Protein AF-A0A3R9Z3P9-F1 (afdb_monomer_lite)

pLDDT: mean 73.08, std 14.18, range [47.34, 92.75]

Secondary structure (DSSP, 8-state):
--HHHHHHHHHHHHHHHHHHHHHHH-TTS--S-HHHHHHHHHHHHHHHHHHHHHHHHHHHHHHT----------

Radius of gyration: 21.27 Å; chains: 1; bounding box: 51×18×68 Å

Sequence (74 aa):
MNETDLAASIERLMARVDYYLHCELDEEYDHDRPDTARRQLETALRQELLRASAVGIVSAISSTHPAIDGNEAA

Structure (mmCIF, N/CA/C/O backbone):
data_AF-A0A3R9Z3P9-F1
#
_entry.id   AF-A0A3R9Z3P9-F1
#
loop_
_atom_site.group_PDB
_atom_site.id
_atom_site.type_symbol
_atom_site.label_atom_id
_atom_site.label_alt_id
_atom_site.label_comp_id
_atom_site.label_asym_id
_atom_site.label_entity_id
_atom_site.label_seq_id
_atom_site.pdbx_PDB_ins_code
_atom_site.Cartn_x
_atom_site.Cartn_y
_atom_site.Cartn_z
_atom_site.occupancy
_atom_site.B_iso_or_equiv
_atom_site.auth_seq_id
_atom_site.auth_comp_id
_atom_site.auth_asym_id
_atom_site.auth_atom_id
_atom_site.pdbx_PDB_model_num
ATOM 1 N N . MET A 1 1 ? -12.612 1.933 14.751 1.00 65.12 1 MET A N 1
ATOM 2 C CA . MET A 1 1 ? -12.686 1.506 13.351 1.00 65.12 1 MET A CA 1
ATOM 3 C C . MET A 1 1 ? -13.985 0.770 13.259 1.00 65.12 1 MET A C 1
ATOM 5 O O . MET A 1 1 ? -14.126 -0.268 13.896 1.00 65.12 1 MET A O 1
ATOM 9 N N . ASN A 1 2 ? -14.963 1.396 12.625 1.00 78.00 2 ASN A N 1
ATOM 10 C CA . ASN A 1 2 ? -16.185 0.688 12.282 1.00 78.00 2 ASN A CA 1
ATOM 11 C C . ASN A 1 2 ? -15.913 -0.196 11.047 1.00 78.00 2 ASN A C 1
ATOM 13 O O . ASN A 1 2 ? -14.830 -0.153 10.457 1.00 78.00 2 ASN A O 1
ATOM 17 N N . GLU A 1 3 ? -16.882 -1.025 10.680 1.00 74.88 3 GLU A N 1
ATOM 18 C CA . GLU A 1 3 ? -16.764 -1.949 9.548 1.00 74.88 3 GLU A CA 1
ATOM 19 C C . GLU A 1 3 ? -16.511 -1.218 8.214 1.00 74.88 3 GLU A C 1
ATOM 21 O O . GLU A 1 3 ? -15.722 -1.674 7.388 1.00 74.88 3 GLU A O 1
ATOM 26 N N . THR A 1 4 ? -17.084 -0.024 8.050 1.00 79.38 4 THR A N 1
ATOM 27 C CA . THR A 1 4 ? -16.898 0.842 6.877 1.00 79.38 4 THR A CA 1
ATOM 28 C C . THR A 1 4 ? -15.469 1.384 6.769 1.00 79.38 4 THR A C 1
ATOM 30 O O . THR A 1 4 ? -14.883 1.384 5.686 1.00 79.38 4 THR A O 1
ATOM 33 N N . ASP A 1 5 ? -14.871 1.800 7.887 1.00 80.06 5 ASP A N 1
ATOM 34 C CA . ASP A 1 5 ? -13.479 2.253 7.947 1.00 80.06 5 ASP A CA 1
ATOM 35 C C . ASP A 1 5 ? -12.522 1.106 7.589 1.00 80.06 5 ASP A C 1
ATOM 37 O O . ASP A 1 5 ? -11.504 1.326 6.930 1.00 80.06 5 ASP A O 1
ATOM 41 N N . LEU A 1 6 ? -12.860 -0.123 8.002 1.00 79.25 6 LEU A N 1
ATOM 42 C CA . LEU A 1 6 ? -12.106 -1.333 7.676 1.00 79.25 6 LEU A CA 1
ATOM 43 C C . LEU A 1 6 ? -12.160 -1.674 6.195 1.00 79.25 6 LEU A C 1
ATOM 45 O O . LEU A 1 6 ? -11.103 -1.890 5.602 1.00 79.25 6 LEU A O 1
ATOM 49 N N . ALA A 1 7 ? -13.346 -1.652 5.592 1.00 84.19 7 ALA A N 1
ATOM 50 C CA . ALA A 1 7 ? -13.496 -1.850 4.156 1.00 84.19 7 ALA A CA 1
ATOM 51 C C . ALA A 1 7 ? -12.657 -0.832 3.363 1.00 84.19 7 ALA A C 1
ATOM 53 O O . ALA A 1 7 ? -11.852 -1.215 2.516 1.00 84.19 7 ALA A O 1
ATOM 54 N N . ALA A 1 8 ? -12.732 0.452 3.728 1.00 86.19 8 ALA A N 1
ATOM 55 C CA . ALA A 1 8 ? -11.963 1.502 3.066 1.00 86.19 8 ALA A CA 1
ATOM 56 C C . ALA A 1 8 ? -10.439 1.344 3.253 1.00 86.19 8 ALA A C 1
ATOM 58 O O . ALA A 1 8 ? -9.663 1.646 2.345 1.00 86.19 8 ALA A O 1
ATOM 59 N N . SER A 1 9 ? -9.976 0.890 4.425 1.00 80.44 9 SER A N 1
ATOM 60 C CA . SER A 1 9 ? -8.557 0.575 4.657 1.00 80.44 9 SER A CA 1
ATOM 61 C C . SER A 1 9 ? -8.076 -0.602 3.812 1.00 80.44 9 SER A C 1
ATOM 63 O O . SER A 1 9 ? -6.969 -0.545 3.274 1.00 80.44 9 SER A O 1
ATOM 65 N N . ILE A 1 10 ? -8.904 -1.638 3.656 1.00 86.38 10 ILE A N 1
ATOM 66 C CA . ILE A 1 10 ? -8.596 -2.792 2.806 1.00 86.38 10 ILE A CA 1
ATOM 67 C C . ILE A 1 10 ? -8.508 -2.360 1.341 1.00 86.38 10 ILE A C 1
ATOM 69 O O . ILE A 1 10 ? -7.519 -2.673 0.684 1.00 86.38 10 ILE A O 1
ATOM 73 N N . GLU A 1 11 ? -9.471 -1.587 0.839 1.00 90.69 11 GLU A N 1
ATOM 74 C CA . GLU A 1 11 ? -9.464 -1.090 -0.545 1.00 90.69 11 GLU A CA 1
ATOM 75 C C . GLU A 1 11 ? -8.202 -0.280 -0.869 1.00 90.69 11 GLU A C 1
ATOM 77 O O . GLU A 1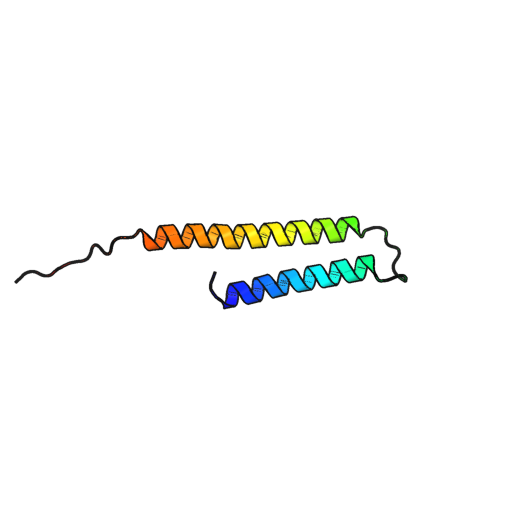 11 ? -7.545 -0.523 -1.884 1.00 90.69 11 GLU A O 1
ATOM 82 N N . ARG A 1 12 ? -7.800 0.638 0.023 1.00 89.25 12 ARG A N 1
ATOM 83 C CA . ARG A 1 12 ? -6.563 1.419 -0.150 1.00 89.25 12 ARG A CA 1
ATOM 84 C C . ARG A 1 12 ? -5.315 0.540 -0.187 1.00 89.25 12 ARG A C 1
ATOM 86 O O . ARG A 1 12 ? -4.392 0.831 -0.949 1.00 89.25 12 ARG A O 1
ATOM 93 N N . LEU A 1 13 ? -5.271 -0.515 0.628 1.00 90.38 13 LEU A N 1
ATOM 94 C CA . LEU A 1 13 ? -4.150 -1.452 0.635 1.00 90.38 13 LEU A CA 1
ATOM 95 C C . LEU A 1 13 ? -4.122 -2.281 -0.655 1.00 90.38 13 LEU A C 1
ATOM 97 O O . LEU A 1 13 ? -3.064 -2.410 -1.266 1.00 90.38 13 LEU A O 1
ATOM 101 N N . MET A 1 14 ? -5.278 -2.775 -1.100 1.00 91.31 14 MET A N 1
ATOM 102 C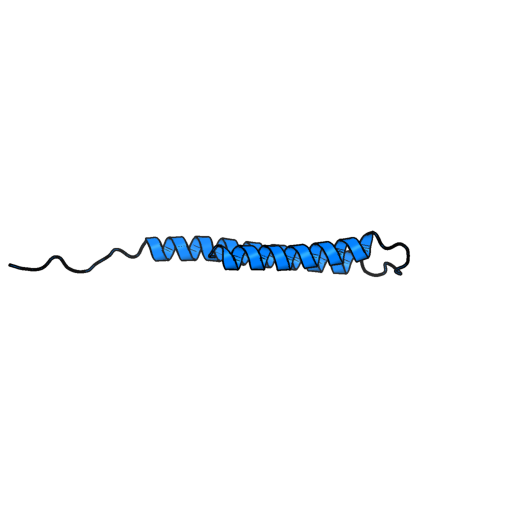 CA . MET A 1 14 ? -5.407 -3.569 -2.324 1.00 91.31 14 MET A CA 1
ATOM 103 C C . MET A 1 14 ? -4.989 -2.781 -3.569 1.00 91.31 14 MET A C 1
ATOM 105 O O . MET A 1 14 ? -4.236 -3.306 -4.382 1.00 91.31 14 MET A O 1
ATOM 109 N N . ALA A 1 15 ? -5.355 -1.500 -3.67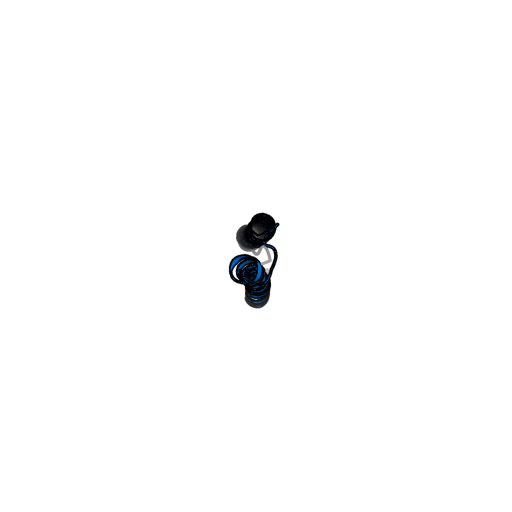3 1.00 90.31 15 ALA A N 1
ATOM 110 C CA . ALA A 1 15 ? -4.884 -0.631 -4.758 1.00 90.31 15 ALA A CA 1
ATOM 111 C C . ALA A 1 15 ? -3.350 -0.461 -4.765 1.00 90.31 15 ALA A C 1
ATOM 113 O O . ALA A 1 15 ? -2.725 -0.304 -5.813 1.00 90.31 15 ALA A O 1
ATOM 114 N N . ARG A 1 16 ? -2.713 -0.502 -3.587 1.00 87.56 16 ARG A N 1
ATOM 115 C CA . ARG A 1 16 ? -1.254 -0.394 -3.461 1.00 87.56 16 ARG A CA 1
ATOM 116 C C . ARG A 1 16 ? -0.536 -1.689 -3.825 1.00 87.56 16 ARG A C 1
ATOM 118 O O . ARG A 1 16 ? 0.567 -1.627 -4.364 1.00 87.56 16 ARG A O 1
ATOM 125 N N . VAL A 1 17 ? -1.155 -2.830 -3.526 1.00 89.62 17 VAL A N 1
ATOM 126 C CA . VAL A 1 17 ? -0.687 -4.156 -3.946 1.00 89.62 17 VAL A CA 1
ATOM 127 C C . VAL A 1 17 ? -0.765 -4.286 -5.461 1.00 89.62 17 VAL A C 1
ATOM 129 O O . VAL A 1 17 ? 0.214 -4.702 -6.068 1.00 89.62 17 VAL A O 1
ATOM 132 N N . ASP A 1 18 ? -1.877 -3.869 -6.064 1.00 87.50 18 ASP A N 1
ATOM 133 C CA . ASP A 1 18 ? -2.065 -3.884 -7.517 1.00 87.50 18 ASP A CA 1
ATOM 134 C C . ASP A 1 18 ? -0.978 -3.071 -8.236 1.00 87.50 18 ASP A C 1
ATOM 136 O O . ASP A 1 18 ? -0.271 -3.585 -9.098 1.00 87.50 18 ASP A O 1
ATOM 140 N N . TYR A 1 19 ? -0.727 -1.844 -7.768 1.00 84.69 19 TYR A N 1
ATOM 141 C CA . TYR A 1 19 ? 0.366 -1.013 -8.277 1.00 84.69 19 TYR A CA 1
ATOM 142 C C . TYR A 1 19 ? 1.746 -1.676 -8.130 1.00 84.69 19 TYR A C 1
ATOM 144 O O . TYR A 1 19 ? 2.570 -1.601 -9.036 1.00 84.69 19 TYR A O 1
ATOM 152 N N . TYR A 1 20 ? 2.016 -2.323 -6.991 1.00 84.94 20 TYR A N 1
ATOM 153 C CA . TYR A 1 20 ? 3.283 -3.024 -6.779 1.00 84.94 20 TYR A CA 1
ATOM 154 C C . TYR A 1 20 ? 3.453 -4.203 -7.743 1.00 84.94 20 TYR A C 1
ATOM 156 O O . TYR A 1 20 ? 4.509 -4.334 -8.354 1.00 84.94 20 TYR A O 1
ATOM 164 N N . LEU A 1 21 ? 2.413 -5.023 -7.908 1.00 84.69 21 LEU A N 1
ATOM 165 C CA . LEU A 1 21 ? 2.430 -6.159 -8.828 1.00 84.69 21 LEU A CA 1
ATOM 166 C C . LEU A 1 21 ? 2.591 -5.704 -10.277 1.00 84.69 21 LEU A C 1
ATOM 168 O O . LEU A 1 21 ? 3.369 -6.307 -11.007 1.00 84.69 21 LEU A O 1
ATOM 172 N N . HIS A 1 22 ? 1.931 -4.615 -10.670 1.00 83.38 22 HIS A N 1
ATOM 173 C CA . HIS A 1 22 ? 2.116 -4.017 -11.987 1.00 83.38 22 HIS A CA 1
ATOM 174 C C . HIS A 1 22 ? 3.578 -3.599 -12.218 1.00 83.38 22 HIS A C 1
ATOM 176 O O . HIS A 1 22 ? 4.142 -3.902 -13.259 1.00 83.38 22 HIS A O 1
ATOM 182 N N . CYS A 1 23 ? 4.241 -3.001 -11.220 1.00 77.50 23 CYS A N 1
ATOM 183 C CA . CYS A 1 23 ? 5.660 -2.645 -11.325 1.00 77.50 23 CYS A CA 1
ATOM 184 C C . CYS A 1 23 ? 6.630 -3.843 -11.372 1.00 77.50 23 CYS A C 1
ATOM 186 O O . CYS A 1 23 ? 7.761 -3.658 -11.814 1.00 77.50 23 CYS A O 1
ATOM 188 N N . GLU A 1 24 ? 6.247 -5.020 -10.87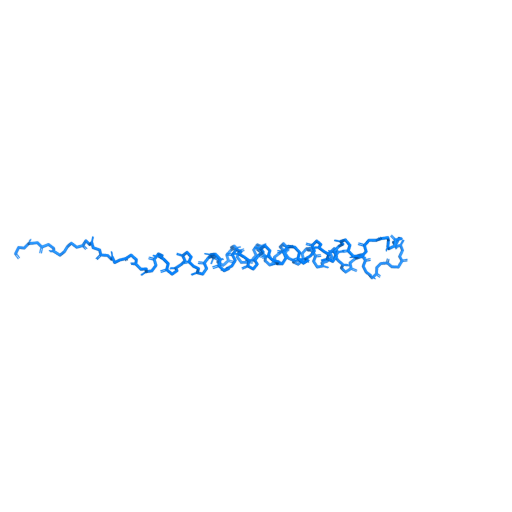0 1.00 77.12 24 GLU A N 1
ATOM 189 C CA . GLU A 1 24 ? 7.110 -6.217 -10.798 1.00 77.12 24 GLU A CA 1
ATOM 190 C C . GLU A 1 24 ? 6.879 -7.200 -11.952 1.00 77.12 24 GLU A C 1
ATOM 192 O O . GLU A 1 24 ? 7.793 -7.932 -12.317 1.00 77.12 24 GLU A O 1
ATOM 197 N N . LEU A 1 25 ? 5.658 -7.258 -12.490 1.00 77.62 25 LEU A N 1
ATOM 198 C CA . LEU A 1 25 ? 5.235 -8.290 -13.443 1.00 77.62 25 LEU A CA 1
ATOM 199 C C . LEU A 1 25 ? 5.096 -7.780 -14.882 1.00 77.62 25 LEU A C 1
ATOM 201 O O . LEU A 1 25 ? 4.911 -8.592 -15.785 1.00 77.62 25 LEU A O 1
ATOM 205 N N . ASP A 1 26 ? 5.143 -6.465 -15.100 1.00 75.31 26 ASP A N 1
ATOM 206 C CA . ASP A 1 26 ? 5.027 -5.883 -16.436 1.00 75.31 26 ASP A CA 1
ATOM 207 C C . ASP A 1 26 ? 6.395 -5.805 -17.130 1.00 75.31 26 ASP A C 1
ATOM 209 O O . ASP A 1 26 ? 7.151 -4.859 -16.927 1.00 75.31 26 ASP A O 1
ATOM 213 N N . GLU A 1 27 ? 6.696 -6.816 -17.951 1.00 61.91 27 GLU A N 1
ATOM 214 C CA . GLU A 1 27 ? 7.949 -6.953 -18.714 1.00 61.91 27 GLU A CA 1
ATOM 215 C C . GLU A 1 27 ? 8.181 -5.817 -19.735 1.00 61.91 27 GLU A C 1
ATOM 217 O O . GLU A 1 27 ? 9.286 -5.678 -20.262 1.00 61.91 27 GLU A O 1
ATOM 222 N N . GLU A 1 28 ? 7.156 -5.008 -20.032 1.00 67.75 28 GLU A N 1
ATOM 223 C CA . GLU A 1 28 ? 7.221 -3.889 -20.980 1.00 67.75 28 GLU A CA 1
ATOM 224 C C . GLU A 1 28 ? 7.660 -2.569 -20.308 1.00 67.75 28 GLU A C 1
ATOM 226 O O . GLU A 1 28 ? 7.976 -1.590 -20.992 1.00 67.75 28 GLU A O 1
ATOM 231 N N . TYR A 1 29 ? 7.726 -2.534 -18.971 1.00 64.19 29 TYR A N 1
ATOM 232 C CA . TYR A 1 29 ? 8.108 -1.359 -18.191 1.00 64.19 29 TYR A CA 1
ATOM 233 C C . TYR A 1 29 ? 9.600 -1.397 -17.826 1.00 64.19 29 TYR A C 1
ATOM 235 O O . TYR A 1 29 ? 10.090 -2.368 -17.258 1.00 64.19 29 TYR A O 1
ATOM 243 N N . ASP A 1 30 ? 10.342 -0.317 -18.095 1.00 60.75 30 ASP A N 1
ATOM 244 C CA . ASP A 1 30 ? 11.727 -0.191 -17.622 1.00 60.75 30 ASP A CA 1
ATOM 245 C C . ASP A 1 30 ? 11.706 -0.112 -16.082 1.00 60.75 30 ASP A C 1
ATOM 247 O O . ASP A 1 30 ? 11.307 0.902 -15.494 1.00 60.75 30 ASP A O 1
ATOM 251 N N . HIS A 1 31 ? 12.014 -1.240 -15.428 1.00 62.62 31 HIS A N 1
ATOM 252 C CA . HIS A 1 31 ? 11.826 -1.502 -13.996 1.00 62.62 31 HIS A CA 1
ATOM 253 C C . HIS A 1 31 ? 12.814 -0.735 -13.107 1.00 62.62 31 HIS A C 1
ATOM 255 O O . HIS A 1 31 ? 13.379 -1.274 -12.157 1.00 62.62 31 HIS A O 1
ATOM 261 N N . ASP A 1 32 ? 13.008 0.555 -13.347 1.00 57.47 32 ASP A N 1
ATOM 262 C CA . ASP A 1 32 ? 13.934 1.370 -12.570 1.00 57.47 32 ASP A CA 1
ATOM 263 C C . ASP A 1 32 ? 13.532 1.462 -11.082 1.00 57.47 32 ASP A C 1
ATOM 265 O O . ASP A 1 32 ? 14.323 1.930 -10.256 1.00 57.47 32 ASP A O 1
ATOM 269 N N . ARG A 1 33 ? 12.290 1.096 -10.695 1.00 65.81 33 ARG A N 1
ATOM 270 C CA . ARG A 1 33 ? 11.749 1.397 -9.350 1.00 65.81 33 ARG A CA 1
ATOM 271 C C . ARG A 1 33 ? 10.802 0.382 -8.662 1.00 65.81 33 ARG A C 1
ATOM 273 O O . ARG A 1 33 ? 9.971 0.850 -7.869 1.00 65.81 33 ARG A O 1
ATOM 280 N N . PRO A 1 34 ? 10.941 -0.953 -8.798 1.00 71.25 34 PRO A N 1
ATOM 281 C CA . PRO A 1 34 ? 10.203 -1.911 -7.957 1.00 71.25 34 PRO A CA 1
ATOM 282 C C . PRO A 1 34 ? 10.405 -1.631 -6.457 1.00 71.25 34 PRO A C 1
ATOM 284 O O . PRO A 1 34 ? 9.451 -1.573 -5.678 1.00 71.25 34 PRO A O 1
ATOM 287 N N . ASP A 1 35 ? 11.628 -1.267 -6.056 1.00 77.12 35 ASP A N 1
ATOM 288 C CA . ASP A 1 35 ? 11.957 -0.886 -4.676 1.00 77.12 35 ASP A CA 1
ATOM 289 C C . ASP A 1 35 ? 11.194 0.338 -4.157 1.00 77.12 35 ASP A C 1
ATOM 291 O O . ASP A 1 35 ? 10.970 0.483 -2.950 1.00 77.12 35 ASP A O 1
ATOM 295 N N . THR A 1 36 ? 10.819 1.260 -5.047 1.00 83.12 36 THR A N 1
ATOM 296 C CA . THR A 1 36 ? 10.035 2.440 -4.663 1.00 83.12 36 THR A CA 1
ATOM 297 C C . THR A 1 36 ? 8.585 2.049 -4.418 1.00 83.12 36 THR A C 1
ATOM 299 O O . THR A 1 36 ? 8.014 2.459 -3.406 1.00 83.12 36 THR A O 1
ATOM 302 N N . ALA A 1 37 ? 8.006 1.225 -5.296 1.00 82.56 37 ALA A N 1
ATOM 303 C CA . ALA A 1 37 ? 6.657 0.691 -5.125 1.00 82.56 37 ALA A CA 1
ATOM 304 C C . ALA A 1 37 ? 6.557 -0.169 -3.853 1.00 82.56 37 ALA A C 1
ATOM 306 O O . ALA A 1 37 ? 5.637 0.006 -3.051 1.00 82.56 37 ALA A O 1
ATOM 307 N N . ARG A 1 38 ? 7.575 -0.996 -3.587 1.00 84.12 38 ARG A N 1
ATOM 308 C CA . ARG A 1 38 ? 7.695 -1.794 -2.361 1.00 84.12 38 ARG A CA 1
ATOM 309 C C . ARG A 1 38 ? 7.713 -0.934 -1.097 1.00 84.12 38 ARG A C 1
ATOM 311 O O . ARG A 1 38 ? 6.908 -1.151 -0.193 1.00 84.12 38 ARG A O 1
ATOM 318 N N . ARG A 1 39 ? 8.585 0.082 -1.032 1.00 88.06 39 ARG A N 1
ATOM 319 C CA . ARG A 1 39 ? 8.662 1.009 0.119 1.00 88.06 39 ARG A CA 1
ATOM 320 C C . ARG A 1 39 ? 7.353 1.759 0.349 1.00 88.06 39 ARG A C 1
ATOM 322 O O . ARG A 1 39 ? 6.953 2.016 1.487 1.00 88.06 39 ARG A O 1
ATOM 329 N N . GLN A 1 40 ? 6.681 2.116 -0.736 1.00 87.31 40 GLN A N 1
ATOM 330 C CA . GLN A 1 40 ? 5.387 2.775 -0.703 1.00 87.31 40 GLN A CA 1
ATOM 331 C C . GLN A 1 40 ? 4.276 1.868 -0.147 1.00 87.31 40 GLN A C 1
ATOM 333 O O . GLN A 1 40 ? 3.482 2.327 0.678 1.00 87.31 40 GLN A O 1
ATOM 338 N N . LEU A 1 41 ? 4.243 0.593 -0.547 1.00 88.06 41 LEU A N 1
ATOM 339 C CA . LEU A 1 41 ? 3.334 -0.417 -0.002 1.00 88.06 41 LEU A CA 1
ATOM 340 C C . LEU A 1 41 ? 3.593 -0.664 1.488 1.00 88.06 41 LEU A C 1
ATOM 342 O O . LEU A 1 41 ? 2.667 -0.635 2.295 1.00 88.06 41 LEU A O 1
ATOM 346 N N . GLU A 1 42 ? 4.857 -0.825 1.872 1.00 90.38 42 GLU A N 1
ATOM 347 C CA . GLU A 1 42 ? 5.266 -1.034 3.263 1.00 90.38 42 GLU A CA 1
ATOM 348 C C . GLU A 1 42 ? 4.862 0.144 4.165 1.00 90.38 42 GLU A C 1
ATOM 350 O O . GLU A 1 42 ? 4.384 -0.044 5.286 1.00 90.38 42 GLU A O 1
ATOM 355 N N . THR A 1 43 ? 5.000 1.373 3.661 1.00 92.75 43 THR A N 1
ATOM 356 C CA . THR A 1 43 ? 4.571 2.586 4.371 1.00 92.75 43 THR A CA 1
ATOM 357 C C . THR A 1 43 ? 3.055 2.624 4.548 1.00 92.75 43 THR A C 1
ATOM 359 O O . THR A 1 43 ? 2.582 2.894 5.652 1.00 92.75 43 THR A O 1
ATOM 362 N N . ALA A 1 44 ? 2.294 2.320 3.492 1.00 88.44 44 ALA A N 1
ATOM 363 C CA . ALA A 1 44 ? 0.835 2.278 3.554 1.00 88.44 44 ALA A CA 1
ATOM 364 C C . ALA A 1 44 ? 0.346 1.218 4.555 1.00 88.44 44 ALA A C 1
ATOM 366 O O . ALA A 1 44 ? -0.500 1.509 5.400 1.00 88.44 44 ALA A O 1
ATOM 367 N N . LEU A 1 45 ? 0.945 0.024 4.538 1.00 86.69 45 LEU A N 1
ATOM 368 C CA . LEU A 1 45 ? 0.618 -1.049 5.476 1.00 86.69 45 LEU A CA 1
ATOM 369 C C . LEU A 1 45 ? 0.877 -0.633 6.930 1.00 86.69 45 LEU A C 1
ATOM 371 O O . LEU A 1 45 ? 0.010 -0.807 7.786 1.00 86.69 45 LEU A O 1
ATOM 375 N N . ARG A 1 46 ? 2.040 -0.032 7.220 1.00 89.56 46 ARG A N 1
ATOM 376 C CA . ARG A 1 46 ? 2.347 0.478 8.567 1.00 89.56 46 ARG A CA 1
ATOM 377 C C . ARG A 1 46 ? 1.339 1.524 9.036 1.00 89.56 46 ARG A C 1
ATOM 379 O O . ARG A 1 46 ? 0.948 1.503 10.199 1.00 89.56 46 ARG A O 1
ATOM 386 N N . GLN A 1 47 ? 0.920 2.430 8.156 1.00 88.75 47 GLN A N 1
ATOM 387 C CA . GLN A 1 47 ? -0.056 3.467 8.494 1.00 88.75 47 GLN A CA 1
ATOM 388 C C . GLN A 1 47 ? -1.419 2.873 8.858 1.00 88.75 47 GLN A C 1
ATOM 390 O O . GLN A 1 47 ? -2.011 3.283 9.855 1.00 88.75 47 GLN A O 1
ATOM 395 N N . GLU A 1 48 ? -1.906 1.895 8.093 1.00 84.62 48 GLU A N 1
ATOM 396 C CA . GLU A 1 48 ? -3.193 1.256 8.386 1.00 84.62 48 GLU A CA 1
ATOM 397 C C . GLU A 1 48 ? -3.121 0.398 9.665 1.00 84.62 48 GLU A C 1
ATOM 399 O O . GLU A 1 48 ? -4.043 0.442 10.479 1.00 84.62 48 GLU A O 1
ATOM 404 N N . LEU A 1 49 ? -1.995 -0.279 9.928 1.00 81.19 49 LEU A N 1
ATOM 405 C CA . LEU A 1 49 ? -1.766 -0.991 11.194 1.00 81.19 49 LEU A CA 1
ATOM 406 C C . LEU A 1 49 ? -1.741 -0.046 12.406 1.00 81.19 49 LEU A C 1
ATOM 408 O O . LEU A 1 49 ? -2.315 -0.367 13.446 1.00 81.19 49 LEU A O 1
ATOM 412 N N . LEU A 1 50 ? -1.116 1.130 12.279 1.00 83.25 50 LEU A N 1
ATOM 413 C CA . LEU A 1 50 ? -1.113 2.154 13.330 1.00 83.25 50 LEU A CA 1
ATOM 414 C C . LEU A 1 50 ? -2.511 2.733 13.577 1.00 83.25 50 LEU A C 1
ATOM 416 O O . LEU A 1 50 ? -2.869 2.997 14.722 1.00 83.25 50 LEU A O 1
ATOM 420 N N . ARG A 1 51 ? -3.330 2.909 12.534 1.00 78.81 51 ARG A N 1
ATOM 421 C CA . ARG A 1 51 ? -4.731 3.327 12.706 1.00 78.81 51 ARG A CA 1
ATOM 422 C C . ARG A 1 51 ? -5.561 2.249 13.397 1.00 78.81 51 ARG A C 1
ATOM 424 O O . ARG A 1 51 ? -6.340 2.574 14.291 1.00 78.81 51 ARG A O 1
ATOM 431 N N . ALA A 1 52 ? -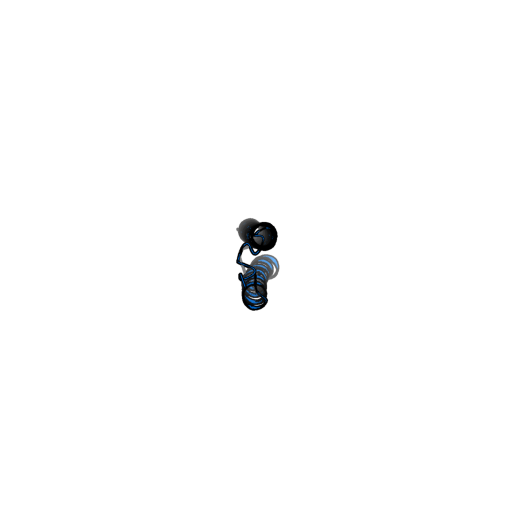5.366 0.983 13.033 1.00 72.75 52 ALA A N 1
ATOM 432 C CA . ALA A 1 52 ? -6.044 -0.140 13.672 1.00 72.75 52 ALA A CA 1
ATOM 433 C C . ALA A 1 52 ? -5.658 -0.279 15.158 1.00 72.75 52 ALA A C 1
ATOM 435 O O . ALA A 1 52 ? -6.530 -0.479 16.006 1.00 72.75 52 ALA A O 1
ATOM 436 N N . SER A 1 53 ? -4.376 -0.103 15.505 1.00 69.00 53 SER A N 1
ATOM 437 C CA . SER A 1 53 ? -3.920 -0.152 16.901 1.00 69.00 53 SER A CA 1
ATOM 438 C C . SER A 1 53 ? -4.382 1.060 17.716 1.00 69.00 53 SER A C 1
ATOM 440 O O . SER A 1 53 ? -4.832 0.895 18.851 1.00 69.00 53 SER A O 1
ATOM 442 N N . ALA A 1 54 ? -4.363 2.262 17.130 1.00 60.09 54 ALA A N 1
ATOM 443 C CA . ALA A 1 54 ? -4.890 3.473 17.757 1.00 60.09 54 ALA A CA 1
ATOM 444 C C . ALA A 1 54 ? -6.389 3.347 18.057 1.00 60.09 54 ALA A C 1
ATOM 446 O O . ALA A 1 54 ? -6.845 3.756 19.121 1.00 60.09 54 ALA A O 1
ATOM 447 N N . VAL A 1 55 ? -7.151 2.713 17.166 1.00 60.34 55 VAL A N 1
ATOM 448 C CA . VAL A 1 55 ? -8.558 2.387 17.414 1.00 60.34 55 VAL A CA 1
ATOM 449 C C . VAL A 1 55 ? -8.724 1.433 18.594 1.00 60.34 55 VAL A C 1
ATOM 451 O O . VAL A 1 55 ? -9.615 1.652 19.411 1.00 60.34 55 VAL A O 1
ATOM 4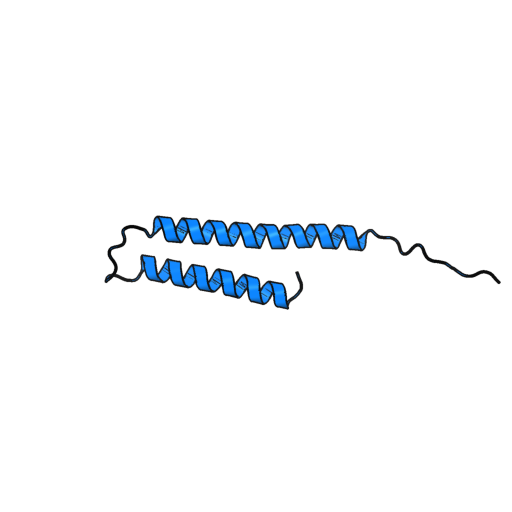54 N N . GLY A 1 56 ? -7.903 0.384 18.689 1.00 58.41 56 GLY A N 1
ATOM 455 C CA . GLY A 1 56 ? -7.972 -0.569 19.800 1.00 58.41 56 GLY A CA 1
ATOM 456 C C . GLY A 1 56 ? -7.737 0.106 21.153 1.00 58.41 56 GLY A C 1
ATOM 457 O O . GLY A 1 56 ? -8.458 -0.159 22.113 1.00 58.41 56 GLY A O 1
ATOM 458 N N . ILE A 1 57 ? -6.791 1.049 21.203 1.00 58.66 57 ILE A N 1
ATOM 459 C CA . ILE A 1 57 ? -6.516 1.860 22.395 1.00 58.66 57 ILE A CA 1
ATOM 460 C C . ILE A 1 57 ? -7.691 2.800 22.689 1.00 58.66 57 ILE A C 1
ATOM 462 O O . ILE A 1 57 ? -8.186 2.783 23.809 1.00 58.66 57 ILE A O 1
ATOM 466 N N . VAL A 1 58 ? -8.186 3.559 21.701 1.00 57.59 58 VAL A N 1
ATOM 467 C CA . VAL A 1 58 ? -9.325 4.492 21.861 1.00 57.59 58 VAL A CA 1
ATOM 468 C C . VAL A 1 58 ? -10.601 3.775 22.321 1.00 57.59 58 VAL A C 1
ATOM 470 O O . VAL A 1 58 ? -11.314 4.281 23.186 1.00 57.59 58 VAL A O 1
ATOM 473 N N . SER A 1 59 ? -10.857 2.563 21.823 1.00 54.59 59 SER A N 1
ATOM 474 C CA . SER A 1 59 ? -11.977 1.737 22.281 1.00 54.59 59 SER A CA 1
ATOM 475 C C . SER A 1 59 ? -11.835 1.343 23.754 1.00 54.59 59 SER A C 1
ATOM 477 O O . SER A 1 59 ? -12.819 1.392 24.485 1.00 54.59 59 SER A O 1
ATOM 479 N N . ALA A 1 60 ? -10.625 1.003 24.213 1.00 54.84 60 ALA A N 1
ATOM 480 C CA . ALA A 1 60 ? -10.379 0.626 25.605 1.00 54.84 60 ALA A CA 1
ATOM 481 C C . ALA A 1 60 ? -10.580 1.799 26.584 1.00 54.84 60 ALA A C 1
ATOM 483 O O . ALA A 1 60 ? -11.155 1.603 27.652 1.00 54.84 60 ALA A O 1
ATOM 484 N N . ILE A 1 61 ? -10.181 3.021 26.207 1.00 57.59 61 ILE A N 1
ATOM 485 C CA . ILE A 1 61 ? -10.383 4.231 27.033 1.00 57.59 61 ILE A CA 1
ATOM 486 C C . ILE A 1 61 ? -11.862 4.638 27.108 1.00 57.59 61 ILE A C 1
ATOM 488 O O . ILE A 1 61 ? -12.333 5.031 28.177 1.00 57.59 61 ILE A O 1
ATOM 492 N N . SER A 1 62 ? -12.619 4.507 26.012 1.00 55.75 62 SER A N 1
ATOM 493 C CA . SER A 1 62 ? -14.070 4.750 26.024 1.00 55.75 62 SER A CA 1
ATOM 494 C C . SER A 1 62 ? -14.839 3.710 26.847 1.00 55.75 62 SER A C 1
ATOM 496 O O . SER A 1 62 ? -15.831 4.064 27.478 1.00 55.75 62 SER A O 1
ATOM 498 N N . SER A 1 63 ? -14.376 2.457 26.910 1.00 56.78 63 SER A N 1
ATOM 499 C CA . SER A 1 63 ? -14.969 1.424 27.775 1.00 56.78 63 SER A CA 1
ATOM 500 C C . SER A 1 63 ? -14.689 1.628 29.270 1.00 56.78 63 SER A C 1
ATOM 502 O O . SER A 1 63 ? -15.400 1.066 30.097 1.00 56.78 63 SER A O 1
ATOM 504 N N . THR A 1 64 ? -13.680 2.425 29.636 1.00 55.78 64 THR A N 1
ATOM 505 C CA . THR A 1 64 ? -13.350 2.728 31.041 1.00 55.78 64 THR A CA 1
ATOM 506 C C . THR A 1 64 ? -14.070 3.943 31.620 1.00 55.78 64 THR A C 1
ATOM 508 O O . THR A 1 64 ? -13.810 4.281 32.771 1.00 55.78 64 THR A O 1
ATOM 511 N N . HIS A 1 65 ? -14.978 4.596 30.887 1.00 48.47 65 HIS A N 1
ATOM 512 C CA . HIS A 1 65 ? -15.814 5.645 31.472 1.00 48.47 65 HIS A CA 1
ATOM 513 C C . HIS A 1 65 ? -16.941 4.988 32.289 1.00 48.47 65 HIS A C 1
ATOM 515 O O . HIS A 1 65 ? -17.854 4.410 31.694 1.00 48.47 65 HIS A O 1
ATOM 521 N N . PRO A 1 66 ? -16.914 5.029 33.638 1.00 47.34 66 PRO A N 1
ATOM 522 C CA . PRO A 1 66 ? -18.034 4.539 34.419 1.00 47.34 66 PRO A CA 1
ATOM 523 C C . PRO A 1 66 ? -19.203 5.488 34.162 1.00 47.34 66 PRO A C 1
ATOM 525 O O . PRO A 1 66 ? -19.039 6.711 34.208 1.00 47.34 66 PRO A O 1
ATOM 528 N N . ALA A 1 67 ? -20.379 4.929 33.896 1.00 53.19 67 ALA A N 1
ATOM 529 C CA . ALA A 1 67 ? -21.633 5.655 33.988 1.00 53.19 67 ALA A CA 1
ATOM 530 C C . ALA A 1 67 ? -21.814 6.123 35.444 1.00 53.19 67 ALA A C 1
ATOM 532 O O . ALA A 1 67 ? -22.347 5.400 36.281 1.00 53.19 67 ALA A O 1
ATOM 533 N N . ILE A 1 68 ? -21.294 7.306 35.770 1.00 58.75 68 ILE A N 1
ATOM 534 C CA . ILE A 1 68 ? -21.682 8.053 36.964 1.00 58.75 68 ILE A CA 1
ATOM 535 C C . ILE A 1 68 ? -22.820 8.970 36.531 1.00 58.75 68 ILE A C 1
ATOM 537 O O . ILE A 1 68 ? -22.583 10.106 36.142 1.00 58.75 68 ILE A O 1
ATOM 541 N N . ASP A 1 69 ? -24.035 8.432 36.546 1.00 47.53 69 ASP A N 1
ATOM 542 C CA . ASP A 1 69 ? -25.281 9.196 36.665 1.00 47.53 69 ASP A CA 1
ATOM 543 C C . ASP A 1 69 ? -26.352 8.168 37.063 1.00 47.53 69 ASP A C 1
ATOM 545 O O . ASP A 1 69 ? -26.652 7.245 36.315 1.00 47.53 69 ASP A O 1
ATOM 549 N N . GLY A 1 70 ? -26.746 8.061 38.328 1.00 52.88 70 GLY A N 1
ATOM 550 C CA . GLY A 1 70 ? -27.589 9.039 39.004 1.00 52.88 70 GLY A CA 1
ATOM 551 C C . GLY A 1 70 ? -28.839 8.292 39.482 1.00 52.88 70 GLY A C 1
ATOM 552 O O . GLY A 1 70 ? -29.905 8.427 38.898 1.00 52.88 70 GLY A O 1
ATOM 553 N N . ASN A 1 71 ? -28.696 7.415 40.487 1.00 54.09 71 ASN A N 1
ATOM 554 C CA . ASN A 1 71 ? -29.846 6.726 41.079 1.00 54.09 71 ASN A CA 1
ATOM 555 C C . ASN A 1 71 ? -30.620 7.718 41.958 1.00 54.09 71 ASN A C 1
ATOM 557 O O . ASN A 1 71 ? -30.172 8.059 43.055 1.00 54.09 71 ASN A O 1
ATOM 561 N N . GLU A 1 72 ? -31.745 8.170 41.405 1.00 52.19 72 GLU A N 1
ATOM 562 C CA . GLU A 1 72 ? -32.760 9.056 41.967 1.00 52.19 72 GLU A CA 1
ATOM 563 C C . GLU A 1 72 ? -33.108 8.785 43.437 1.00 52.19 72 GLU A C 1
ATOM 565 O O . GLU A 1 72 ? -33.176 7.654 43.920 1.00 52.19 72 GLU A O 1
ATOM 570 N N . ALA A 1 73 ? -33.368 9.898 44.117 1.00 49.47 73 ALA A N 1
ATOM 571 C CA . ALA A 1 73 ? -34.012 9.995 45.409 1.00 49.47 73 ALA A CA 1
ATOM 572 C C . ALA A 1 73 ? -35.532 9.784 45.284 1.00 49.47 73 ALA A C 1
ATOM 574 O O . ALA A 1 73 ? -36.141 10.421 44.429 1.00 49.47 73 ALA A O 1
ATOM 575 N N . ALA A 1 74 ? -36.122 8.975 46.174 1.00 49.50 74 ALA A N 1
ATOM 576 C CA . ALA A 1 74 ? -37.409 9.193 46.866 1.00 49.50 74 ALA A CA 1
ATOM 577 C C . ALA A 1 74 ? -37.787 7.958 47.698 1.00 49.50 74 ALA A C 1
ATOM 579 O O . ALA A 1 74 ? -37.844 6.848 47.124 1.00 49.50 74 ALA A O 1
#

Foldseek 3Di:
DPPVVVVVLVVVLVVLVVVLCCLVPVPPDPNPPNVVSVVVSVVSVVVSVVVVVVVVVVVVVVVPDDPPDDPDDD